Protein AF-A0A146K123-F1 (afdb_monomer_lite)

Sequence (183 aa):
KLNLQTSFYKKYAPNNIVEINFCGLVDLEYASFENYKNLKFFTAMHLEVIKDNCFENCVKLETVITPMATVEDRAFCHCPNIAVVLAQYDGFHGYNVCSCNDCPKCNNTYLKCLKKGQQFATSKQYQQLVDQVQINQHIASQTPIVISLDKKSRKCQRQSLKYSALHYRFNQLVYKINEMRVV

Organism: NCBI:txid1076344

InterPro domains:
  IPR026906 BspA-type LRR region [PF13306] (17-82)
  IPR032675 Leucine-rich repeat domain superfamily [G3DSA:3.80.10.10] (3-97)

Radius of gyration: 28.07 Å; chains: 1; bounding box: 82×30×78 Å

Foldseek 3Di:
DPAPALVVVVPPDLAPEAEEEALDHAEHDELSNAQSCNHAYYADANHAEQDANVHALNQNHAEAHHQNYDYAQRSQQQHQRHQAYRYDDPDYDPPDHDDSCRGCRVVVNVVVNNVRNVVVCPDPVVVVVVVVSVVVVVCVVCVVVVVVVVVVVVVVVVVVVVVVVVVVVVVVVVVVVVVVVVD

Secondary structure (DSSP, 8-state):
-----GGGTTTS-TTS--EEEESS-----TTTTTT-TT--EEEETT--EE-TTTTTT-TT--EEE-TT-EE-TTTTTT-TT--EEE-------TTS----SSSTTTTT-HHHHHHHHHHHHTSHHHHHHHHHHHHHHHHHHHHHHHHHHHHHHHHHHHHHHHHHHHHHHHHHHHHHHHHTT--

Structure (mmCIF, N/CA/C/O backbone):
data_AF-A0A146K123-F1
#
_entry.id   AF-A0A146K123-F1
#
loop_
_atom_site.group_PDB
_atom_site.id
_atom_site.type_symbol
_atom_site.label_atom_id
_atom_site.label_alt_id
_atom_site.label_comp_id
_atom_site.label_asym_id
_atom_site.label_entity_id
_atom_site.label_seq_id
_atom_site.pdbx_PDB_ins_code
_atom_site.Cartn_x
_atom_site.Cartn_y
_atom_site.Cartn_z
_atom_site.occupancy
_atom_site.B_iso_or_equiv
_atom_site.auth_seq_id
_atom_site.auth_comp_id
_atom_site.auth_asym_id
_atom_site.auth_atom_id
_atom_site.pdbx_PDB_model_num
ATOM 1 N N . LYS A 1 1 ? 0.383 10.809 18.123 1.00 30.48 1 LYS A N 1
ATOM 2 C CA . LYS A 1 1 ? 1.051 9.873 17.191 1.00 30.48 1 LYS A CA 1
ATOM 3 C C . LYS A 1 1 ? 0.602 8.464 17.548 1.00 30.48 1 LYS A C 1
ATOM 5 O O . LYS A 1 1 ? 0.979 7.979 18.607 1.00 30.48 1 LYS A O 1
ATOM 10 N N . LEU A 1 2 ? -0.282 7.861 16.752 1.00 28.31 2 LEU A N 1
ATOM 11 C CA . LEU A 1 2 ? -0.620 6.443 16.897 1.00 28.31 2 LEU A CA 1
ATOM 12 C C . LEU A 1 2 ? 0.556 5.647 16.318 1.00 28.31 2 LEU A C 1
ATOM 14 O O . LEU A 1 2 ? 0.556 5.302 15.144 1.00 28.31 2 LEU A O 1
ATOM 18 N N . ASN A 1 3 ? 1.589 5.424 17.135 1.00 32.38 3 ASN A N 1
ATOM 19 C CA . ASN A 1 3 ? 2.646 4.462 16.831 1.00 32.38 3 ASN A CA 1
ATOM 20 C C . ASN A 1 3 ? 2.040 3.064 16.968 1.00 32.38 3 ASN A C 1
ATOM 22 O O . ASN A 1 3 ? 2.140 2.430 18.018 1.00 32.38 3 ASN A O 1
ATOM 26 N N . LEU A 1 4 ? 1.346 2.606 15.928 1.00 44.09 4 LEU A N 1
ATOM 27 C CA . LEU A 1 4 ? 1.016 1.197 15.784 1.00 44.09 4 LEU A CA 1
ATOM 28 C C . LEU A 1 4 ? 2.331 0.479 15.471 1.00 44.09 4 LEU A C 1
ATOM 30 O O . LEU A 1 4 ? 2.721 0.373 14.315 1.00 44.09 4 LEU A O 1
ATOM 34 N N . GLN A 1 5 ? 3.056 0.068 16.513 1.00 48.47 5 GLN A N 1
ATOM 35 C CA . GLN A 1 5 ? 4.264 -0.735 16.352 1.00 48.47 5 GLN A CA 1
ATOM 36 C C . GLN A 1 5 ? 3.894 -2.015 15.599 1.00 48.47 5 GLN A C 1
ATOM 38 O O . GLN A 1 5 ? 2.935 -2.706 15.952 1.00 48.47 5 GLN A O 1
ATOM 43 N N . THR A 1 6 ? 4.648 -2.341 14.555 1.00 49.75 6 THR A N 1
ATOM 44 C CA . THR A 1 6 ? 4.422 -3.525 13.712 1.00 49.75 6 THR A CA 1
ATOM 45 C C . THR A 1 6 ? 4.570 -4.832 14.502 1.00 49.75 6 THR A C 1
ATOM 47 O O . THR A 1 6 ? 4.020 -5.864 14.107 1.00 49.75 6 THR A O 1
ATOM 50 N N . SER A 1 7 ? 5.176 -4.770 15.697 1.00 46.78 7 SER A N 1
ATOM 51 C CA . SER A 1 7 ? 5.175 -5.817 16.728 1.00 46.78 7 SER A CA 1
ATOM 52 C C . SER A 1 7 ? 3.776 -6.341 17.093 1.00 46.78 7 SER A C 1
ATOM 54 O O . SER A 1 7 ? 3.629 -7.529 17.382 1.00 46.78 7 SER A O 1
ATOM 56 N N . PHE A 1 8 ? 2.728 -5.512 17.006 1.00 47.94 8 PHE A N 1
ATOM 57 C CA . PHE A 1 8 ? 1.344 -5.953 17.213 1.00 47.94 8 PHE A CA 1
ATOM 58 C C . PHE A 1 8 ? 0.831 -6.865 16.089 1.00 47.94 8 PHE A C 1
ATOM 60 O O . PHE A 1 8 ? 0.009 -7.745 16.351 1.00 47.94 8 PHE A O 1
ATOM 67 N N . TYR A 1 9 ? 1.315 -6.686 14.855 1.00 52.53 9 TYR A N 1
ATOM 68 C CA . TYR A 1 9 ? 0.832 -7.419 13.681 1.00 52.53 9 TYR A CA 1
ATOM 69 C C . TYR A 1 9 ? 1.559 -8.744 13.451 1.00 52.53 9 TYR A C 1
ATOM 71 O O . TYR A 1 9 ? 0.921 -9.694 13.010 1.00 52.53 9 TYR A O 1
ATOM 79 N N . LYS A 1 10 ? 2.821 -8.877 13.894 1.00 52.69 10 LYS A N 1
ATOM 80 C CA . LYS A 1 10 ? 3.541 -10.171 13.931 1.00 52.69 10 LYS A CA 1
ATOM 81 C C . LYS A 1 10 ? 2.801 -11.270 14.711 1.00 52.69 10 LYS A C 1
ATOM 83 O O . LYS A 1 10 ? 3.058 -12.449 14.489 1.00 52.69 10 LYS A O 1
ATOM 88 N N . LYS A 1 11 ? 1.884 -10.900 15.615 1.00 50.53 11 LYS A N 1
ATOM 89 C CA . LYS A 1 11 ? 1.040 -11.836 16.377 1.00 50.53 11 LYS A CA 1
ATOM 90 C C . LYS A 1 11 ? -0.087 -12.460 15.540 1.00 50.53 11 LYS A C 1
ATOM 92 O O . LYS A 1 11 ? -0.569 -13.536 15.890 1.00 50.53 11 LYS A O 1
ATOM 97 N N . TYR A 1 12 ? -0.532 -11.800 14.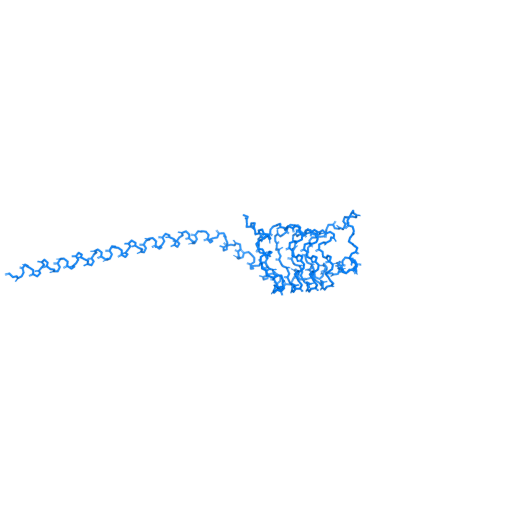472 1.00 55.47 12 TYR A N 1
ATOM 98 C CA . TYR A 1 12 ? -1.600 -12.304 13.611 1.00 55.47 12 TYR A CA 1
ATOM 99 C C . TYR A 1 12 ? -1.000 -13.146 12.486 1.00 55.47 12 TYR A C 1
ATOM 101 O O . TYR A 1 12 ? 0.014 -12.785 11.898 1.00 55.47 12 TYR A O 1
ATOM 109 N N . ALA A 1 13 ? -1.611 -14.300 12.212 1.00 57.69 13 ALA A N 1
ATOM 110 C CA . ALA A 1 13 ? -1.085 -15.256 11.247 1.00 57.69 13 ALA A CA 1
ATOM 111 C C . ALA A 1 13 ? -0.948 -14.604 9.849 1.00 57.69 13 ALA A C 1
ATOM 113 O O . ALA A 1 13 ? -1.970 -14.243 9.253 1.00 57.69 13 ALA A O 1
ATOM 114 N N . PRO A 1 14 ? 0.274 -14.501 9.288 1.00 62.47 14 PRO A N 1
ATOM 115 C CA . PRO A 1 14 ? 0.547 -13.774 8.039 1.00 62.47 14 PRO A CA 1
ATOM 116 C C . PRO 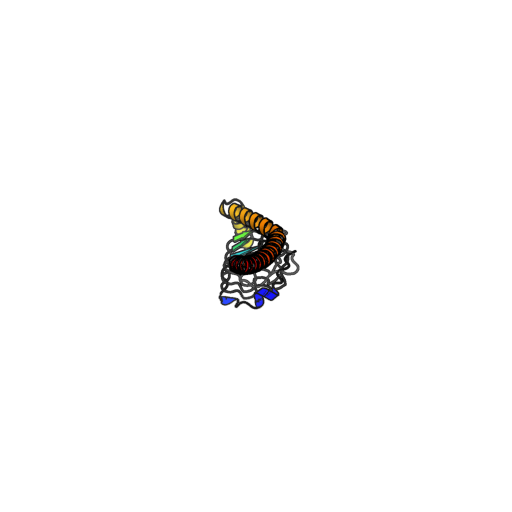A 1 14 ? -0.183 -14.369 6.825 1.00 62.47 14 PRO A C 1
ATOM 118 O O . PRO A 1 14 ? -0.390 -13.708 5.811 1.00 62.47 14 PRO A O 1
ATOM 121 N N . ASN A 1 15 ? -0.629 -15.621 6.942 1.00 67.69 15 ASN A N 1
ATOM 122 C CA . ASN A 1 15 ? -1.275 -16.365 5.871 1.00 67.69 15 ASN A CA 1
ATOM 123 C C . ASN A 1 15 ? -2.775 -16.075 5.713 1.00 67.69 15 ASN A C 1
ATOM 125 O O . ASN A 1 15 ? -3.360 -16.603 4.783 1.00 67.69 15 ASN A O 1
ATOM 129 N N . ASN A 1 16 ? -3.426 -15.269 6.555 1.00 75.94 16 ASN A N 1
ATOM 130 C CA . ASN A 1 16 ? -4.863 -14.975 6.382 1.00 75.94 16 ASN A CA 1
ATOM 131 C C . ASN A 1 16 ? -5.148 -13.523 5.985 1.00 75.94 16 ASN A C 1
ATOM 133 O O . ASN A 1 16 ? -6.291 -13.174 5.702 1.00 75.94 16 ASN A O 1
ATOM 137 N N . ILE A 1 17 ? -4.124 -12.673 5.968 1.00 77.00 17 ILE A N 1
ATOM 138 C CA . ILE A 1 17 ? -4.290 -11.241 5.739 1.00 77.00 17 ILE A CA 1
ATOM 139 C C . ILE A 1 17 ? -4.182 -10.961 4.241 1.00 77.00 17 ILE A C 1
ATOM 141 O O . ILE A 1 17 ? -3.160 -11.257 3.630 1.00 77.00 17 ILE A O 1
ATOM 145 N N . VAL A 1 18 ? -5.248 -10.401 3.663 1.00 83.88 18 VAL A N 1
ATOM 146 C CA . VAL A 1 18 ? -5.338 -10.063 2.230 1.00 83.88 18 VAL A CA 1
ATOM 147 C C . VAL A 1 18 ? -5.155 -8.569 1.979 1.00 83.88 18 VAL A C 1
ATOM 149 O O . VAL A 1 18 ? -4.588 -8.172 0.964 1.00 83.88 18 VAL A O 1
ATOM 152 N N . GLU A 1 19 ? -5.599 -7.733 2.908 1.00 80.31 19 GLU A N 1
ATOM 153 C CA . GLU A 1 19 ? -5.556 -6.282 2.783 1.00 80.31 19 GLU A CA 1
ATOM 154 C C . GLU A 1 19 ? -5.144 -5.654 4.110 1.00 80.31 19 GLU A C 1
ATOM 156 O O . GLU A 1 19 ? -5.578 -6.084 5.182 1.00 80.31 19 GLU A O 1
ATOM 161 N N . ILE A 1 20 ? -4.293 -4.635 4.023 1.00 81.12 20 ILE A N 1
ATOM 162 C CA . ILE A 1 20 ? -3.836 -3.834 5.152 1.00 81.12 20 ILE A CA 1
ATOM 163 C C . ILE A 1 20 ? -4.037 -2.359 4.809 1.00 81.12 20 ILE A C 1
ATOM 165 O O . ILE A 1 20 ? -3.536 -1.874 3.795 1.00 81.12 20 ILE A O 1
ATOM 169 N N . ASN A 1 21 ? -4.736 -1.638 5.686 1.00 78.00 21 ASN A N 1
ATOM 170 C CA . ASN A 1 21 ? -4.985 -0.206 5.554 1.00 78.00 21 ASN A CA 1
ATOM 171 C C . ASN A 1 21 ? -4.612 0.525 6.850 1.00 78.00 21 ASN A C 1
ATOM 173 O O . ASN A 1 21 ? -5.207 0.299 7.906 1.00 78.00 21 ASN A O 1
ATOM 177 N N . PHE A 1 22 ? -3.642 1.431 6.750 1.00 79.19 22 PHE A N 1
ATOM 178 C CA . PHE A 1 22 ? -3.195 2.294 7.829 1.00 79.19 22 PHE A CA 1
ATOM 179 C C . PHE A 1 22 ? -3.477 3.771 7.532 1.00 79.19 22 PHE A C 1
ATOM 181 O O . PHE A 1 22 ? -2.831 4.409 6.704 1.00 79.19 22 PHE A O 1
ATOM 188 N N . CYS A 1 23 ? -4.391 4.363 8.300 1.00 68.81 23 CYS A N 1
ATOM 189 C CA . CYS A 1 23 ? -4.760 5.778 8.165 1.00 68.81 23 CYS A CA 1
ATOM 190 C C . CYS A 1 23 ? -3.841 6.757 8.929 1.00 68.81 23 CYS A C 1
ATOM 192 O O . CYS A 1 23 ? -4.011 7.968 8.818 1.00 68.81 23 CYS A O 1
ATOM 194 N N . GLY A 1 24 ? -2.901 6.268 9.743 1.00 72.25 24 GLY A N 1
ATOM 195 C CA . GLY A 1 24 ? -2.057 7.123 10.596 1.00 72.25 24 GLY A CA 1
ATOM 196 C C . GLY A 1 24 ? -0.687 6.543 10.937 1.00 72.25 24 GLY A C 1
ATOM 197 O O . GLY A 1 24 ? -0.047 7.010 11.876 1.00 72.25 24 GLY A O 1
ATOM 198 N N . LEU A 1 25 ? -0.267 5.507 10.211 1.00 79.44 25 LEU A N 1
ATOM 199 C CA . LEU A 1 25 ? 1.061 4.926 10.350 1.00 79.44 25 LEU A CA 1
ATOM 200 C C . LEU A 1 25 ? 2.079 5.840 9.663 1.00 79.44 25 LEU A C 1
ATOM 202 O O . LEU A 1 25 ? 1.877 6.201 8.507 1.00 79.44 25 LEU A O 1
ATOM 206 N N . VAL A 1 26 ? 3.137 6.198 10.390 1.00 82.31 26 VAL A N 1
ATOM 207 C CA . VAL A 1 26 ? 4.179 7.132 9.926 1.00 82.31 26 VAL A CA 1
ATOM 208 C C . VAL A 1 26 ? 5.489 6.413 9.617 1.00 82.31 26 VAL A C 1
ATOM 210 O O . VAL A 1 26 ? 6.170 6.770 8.663 1.00 82.31 26 VAL A O 1
ATOM 213 N N . ASP A 1 27 ? 5.815 5.371 10.382 1.00 79.44 27 ASP A N 1
ATOM 214 C CA . ASP A 1 27 ? 7.058 4.612 10.241 1.00 79.44 27 ASP A CA 1
ATOM 215 C C . ASP A 1 27 ? 6.773 3.105 10.255 1.00 79.44 27 ASP A C 1
ATOM 217 O O . ASP A 1 27 ? 5.845 2.642 10.926 1.00 79.44 27 ASP A O 1
ATOM 221 N N . LEU A 1 28 ? 7.586 2.349 9.517 1.00 80.19 28 LEU A N 1
ATOM 222 C CA . LEU A 1 28 ? 7.598 0.890 9.489 1.00 80.19 28 LEU A CA 1
ATOM 223 C C . LEU A 1 28 ? 8.938 0.370 9.994 1.00 80.19 28 LEU A C 1
ATOM 225 O O . LEU A 1 28 ? 9.993 0.918 9.692 1.00 80.19 28 LEU A O 1
ATOM 229 N N . GLU A 1 29 ? 8.922 -0.728 10.739 1.00 78.50 29 GLU A N 1
ATOM 230 C CA . GLU A 1 29 ? 10.155 -1.420 11.115 1.00 78.50 29 GLU A CA 1
ATOM 231 C C . GLU A 1 29 ? 10.700 -2.230 9.923 1.00 78.50 29 GLU A C 1
ATOM 233 O O . GLU A 1 29 ? 9.960 -2.598 8.999 1.00 78.50 29 GLU A O 1
ATOM 238 N N . TYR A 1 30 ? 11.997 -2.533 9.949 1.00 78.75 30 TYR A N 1
ATOM 239 C CA . TYR A 1 30 ? 12.630 -3.427 8.977 1.00 78.75 30 TYR A CA 1
ATOM 240 C C . TYR A 1 30 ? 11.892 -4.777 8.915 1.00 78.75 30 TYR A C 1
ATOM 242 O O . TYR A 1 30 ? 11.541 -5.335 9.959 1.00 78.75 30 TYR A O 1
ATOM 250 N N . ALA A 1 31 ? 11.647 -5.288 7.702 1.00 81.75 31 ALA A N 1
ATOM 251 C CA . ALA A 1 31 ? 10.966 -6.571 7.471 1.00 81.75 31 ALA A CA 1
ATOM 252 C C . ALA A 1 31 ? 9.594 -6.728 8.178 1.00 81.75 31 ALA A C 1
ATOM 254 O O . ALA A 1 31 ? 9.222 -7.810 8.633 1.00 81.75 31 ALA A O 1
ATOM 255 N N . SER A 1 32 ? 8.822 -5.641 8.307 1.00 79.69 32 SER A N 1
ATOM 256 C CA . SER A 1 32 ? 7.556 -5.649 9.065 1.00 79.69 32 SER A CA 1
ATOM 257 C C . SER A 1 32 ? 6.482 -6.606 8.529 1.00 79.69 32 SER A C 1
ATOM 259 O O . SER A 1 32 ? 5.740 -7.174 9.332 1.00 79.69 32 SER A O 1
ATOM 261 N N . PHE A 1 33 ? 6.396 -6.800 7.209 1.00 84.50 33 PHE A N 1
ATOM 262 C CA . PHE A 1 33 ? 5.408 -7.663 6.544 1.00 84.50 33 PHE A CA 1
ATOM 263 C C . PHE A 1 33 ? 6.058 -8.780 5.723 1.00 84.50 33 PHE A C 1
ATOM 265 O O . PHE A 1 33 ? 5.461 -9.296 4.780 1.00 84.50 33 PHE A O 1
ATOM 272 N N . GLU A 1 34 ? 7.271 -9.185 6.090 1.00 86.81 34 GLU A N 1
ATOM 273 C CA . GLU A 1 34 ? 7.957 -10.296 5.439 1.00 86.81 34 GLU A CA 1
ATOM 274 C C . GLU A 1 34 ? 7.095 -11.575 5.475 1.00 86.81 34 GLU A C 1
ATOM 276 O O . GLU A 1 34 ? 6.515 -11.926 6.506 1.00 86.81 34 GLU A O 1
ATOM 281 N N . ASN A 1 35 ? 7.018 -12.295 4.352 1.00 88.31 35 ASN A N 1
ATOM 282 C CA . ASN A 1 35 ? 6.275 -13.552 4.189 1.00 88.31 35 ASN A CA 1
ATOM 283 C C . ASN A 1 35 ? 4.743 -13.459 4.336 1.00 88.31 35 ASN A C 1
ATOM 285 O O . ASN A 1 35 ? 4.080 -14.484 4.537 1.00 88.31 35 ASN A O 1
ATOM 289 N N . TYR A 1 36 ? 4.135 -12.282 4.175 1.00 87.94 36 TYR A N 1
ATOM 290 C CA . TYR A 1 36 ? 2.675 -12.150 4.106 1.00 87.94 36 TYR A CA 1
ATOM 291 C C . TYR A 1 36 ? 2.165 -12.608 2.728 1.00 87.94 36 TYR A C 1
ATOM 293 O O . TYR A 1 36 ? 1.739 -11.827 1.882 1.00 87.94 36 TYR A O 1
ATOM 301 N N . LYS A 1 37 ? 2.210 -13.922 2.479 1.00 89.81 37 LYS A N 1
ATOM 302 C CA . LYS A 1 37 ? 1.990 -14.535 1.154 1.00 89.81 37 LYS A CA 1
ATOM 303 C C . LYS A 1 37 ? 0.587 -14.338 0.580 1.00 89.81 37 LYS A C 1
ATOM 305 O O . LYS A 1 37 ? 0.395 -14.549 -0.615 1.00 89.81 37 LYS A O 1
ATOM 310 N N . ASN A 1 38 ? -0.389 -13.981 1.414 1.00 89.50 38 ASN A N 1
ATOM 311 C CA . ASN A 1 38 ? -1.759 -13.704 0.985 1.00 89.50 38 ASN A CA 1
ATOM 312 C C . ASN A 1 38 ? -2.094 -12.216 0.881 1.00 89.50 38 ASN A C 1
ATOM 314 O O . ASN A 1 38 ? -3.156 -11.899 0.346 1.00 89.50 38 ASN A O 1
ATOM 318 N N . LEU A 1 39 ? -1.184 -11.330 1.298 1.00 87.75 39 LEU A N 1
ATOM 319 C CA . LEU A 1 39 ? -1.364 -9.891 1.189 1.00 87.75 39 LEU A CA 1
ATOM 320 C C . LEU A 1 39 ? -1.384 -9.490 -0.284 1.00 87.75 39 LEU A C 1
ATOM 322 O O . LEU A 1 39 ? -0.469 -9.818 -1.031 1.00 87.75 39 LEU A O 1
ATOM 326 N N . LYS A 1 40 ? -2.435 -8.775 -0.677 1.00 91.88 40 LYS A N 1
ATOM 327 C CA . LYS A 1 40 ? -2.661 -8.252 -2.026 1.00 91.88 40 LYS A CA 1
ATOM 328 C C . LYS A 1 40 ? -2.629 -6.735 -2.081 1.00 91.88 40 LYS A C 1
ATOM 330 O O . LYS A 1 40 ? -2.124 -6.171 -3.051 1.00 91.88 40 LYS A O 1
ATOM 335 N N . PHE A 1 41 ? -3.161 -6.093 -1.045 1.00 86.50 41 PHE A N 1
ATOM 336 C CA . PHE A 1 41 ? -3.365 -4.651 -1.004 1.00 86.50 41 PHE A CA 1
ATOM 337 C C . PHE A 1 41 ? -2.746 -4.073 0.262 1.00 86.50 41 PHE A C 1
ATOM 339 O O . PHE A 1 41 ? -3.086 -4.485 1.372 1.00 86.50 41 PHE A O 1
ATOM 346 N N . PHE A 1 42 ? -1.857 -3.102 0.094 1.00 89.19 42 PHE A N 1
ATOM 347 C CA . PHE A 1 42 ? -1.296 -2.335 1.197 1.00 89.19 42 PHE A CA 1
ATOM 348 C C . PHE A 1 42 ? -1.544 -0.846 0.979 1.00 89.19 42 PHE A C 1
ATOM 350 O O . PHE A 1 42 ? -1.187 -0.305 -0.066 1.00 89.19 42 PHE A O 1
ATOM 357 N N . THR A 1 43 ? -2.118 -0.178 1.977 1.00 86.88 43 THR A N 1
ATOM 358 C CA . THR A 1 43 ? -2.321 1.274 1.968 1.00 86.88 43 THR A CA 1
ATOM 359 C C . THR A 1 43 ? -1.808 1.896 3.260 1.00 86.88 43 THR A C 1
ATOM 361 O O . THR A 1 43 ? -2.207 1.478 4.346 1.00 86.88 43 THR A O 1
ATOM 364 N N . ALA A 1 44 ? -0.965 2.925 3.154 1.00 87.56 44 ALA A N 1
ATOM 365 C CA . ALA A 1 44 ? -0.540 3.747 4.283 1.00 87.56 44 ALA A CA 1
ATOM 366 C C . ALA A 1 44 ? -0.297 5.200 3.843 1.00 87.56 44 ALA A C 1
ATOM 368 O O . ALA A 1 44 ? 0.749 5.541 3.296 1.00 87.56 44 ALA A O 1
ATOM 369 N N . MET A 1 45 ? -1.280 6.071 4.084 1.00 87.06 45 MET A N 1
ATOM 370 C CA . MET A 1 45 ? -1.321 7.415 3.481 1.00 87.06 45 MET A CA 1
ATOM 371 C C . MET A 1 45 ? -0.296 8.404 4.040 1.00 87.06 45 MET A C 1
ATOM 373 O O . MET A 1 45 ? 0.054 9.362 3.359 1.00 87.06 45 MET A O 1
ATOM 377 N N . HIS A 1 46 ? 0.178 8.163 5.262 1.00 88.06 46 HIS A N 1
ATOM 378 C CA . HIS A 1 46 ? 1.107 9.037 5.986 1.00 88.06 46 HIS A CA 1
ATOM 379 C C . HIS A 1 46 ? 2.467 8.387 6.238 1.00 88.06 46 HIS A C 1
ATOM 381 O O . HIS A 1 46 ? 3.256 8.915 7.017 1.00 88.06 46 HIS A O 1
ATOM 387 N N . LEU A 1 47 ? 2.719 7.234 5.619 1.00 89.06 47 LEU A N 1
ATOM 388 C CA . LEU A 1 47 ? 3.987 6.540 5.760 1.00 89.06 47 LEU A CA 1
ATOM 389 C C . LEU A 1 47 ? 5.092 7.354 5.082 1.00 89.06 47 LEU A C 1
ATOM 391 O O . LEU A 1 47 ? 4.907 7.803 3.953 1.00 89.06 47 LEU A O 1
ATOM 395 N N . GLU A 1 48 ? 6.223 7.520 5.763 1.00 91.44 48 GLU A N 1
ATOM 396 C CA . GLU A 1 48 ? 7.355 8.311 5.264 1.00 91.44 48 GLU A CA 1
ATOM 397 C C . GLU A 1 48 ? 8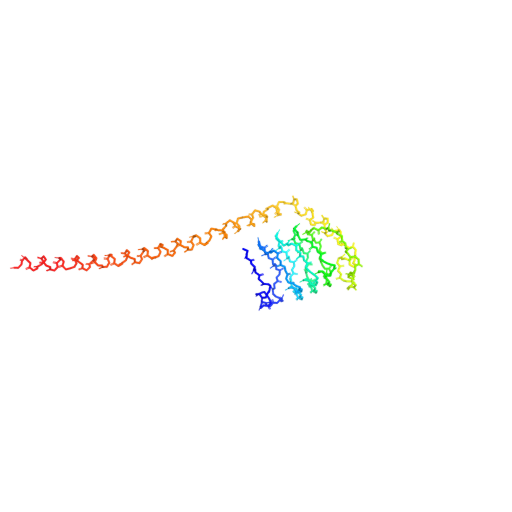.382 7.462 4.507 1.00 91.44 48 GLU A C 1
ATOM 399 O O . GLU A 1 48 ? 8.953 7.926 3.524 1.00 91.44 48 GLU A O 1
ATOM 404 N N . VAL A 1 49 ? 8.607 6.214 4.931 1.00 89.69 49 VAL A N 1
ATOM 405 C CA . VAL A 1 49 ? 9.611 5.328 4.324 1.00 89.69 49 VAL A CA 1
ATOM 406 C C . VAL A 1 49 ? 9.119 3.883 4.323 1.00 89.69 49 VAL A C 1
ATOM 408 O O . VAL A 1 49 ? 8.667 3.363 5.347 1.00 89.69 49 VAL A O 1
ATOM 411 N N . ILE A 1 50 ? 9.249 3.206 3.183 1.00 90.81 50 ILE A N 1
ATOM 412 C CA . ILE A 1 50 ? 9.200 1.745 3.096 1.00 90.81 50 ILE A CA 1
ATOM 413 C C . ILE A 1 50 ? 10.637 1.232 3.155 1.00 90.81 50 ILE A C 1
ATOM 415 O O . ILE A 1 50 ? 11.379 1.332 2.178 1.00 90.81 50 ILE A O 1
ATOM 419 N N . LYS A 1 51 ? 11.008 0.678 4.312 1.00 89.06 51 LYS A N 1
ATOM 420 C CA . LYS A 1 51 ? 12.352 0.149 4.564 1.00 89.06 51 LYS A CA 1
ATOM 421 C C . LYS A 1 51 ? 12.634 -1.132 3.776 1.00 89.06 51 LYS A C 1
ATOM 423 O O . LYS A 1 51 ? 11.721 -1.818 3.306 1.00 89.06 51 LYS A O 1
ATOM 428 N N . ASP A 1 52 ? 13.907 -1.484 3.688 1.00 88.50 52 ASP A N 1
ATOM 429 C CA . ASP A 1 52 ? 14.392 -2.709 3.075 1.00 88.50 52 ASP A CA 1
ATOM 430 C C . ASP A 1 52 ? 13.666 -3.941 3.631 1.00 88.50 52 ASP A C 1
ATOM 432 O O . ASP A 1 52 ? 13.347 -4.039 4.823 1.00 88.50 52 ASP A O 1
ATOM 436 N N . ASN A 1 53 ? 13.388 -4.885 2.727 1.00 89.50 53 ASN A N 1
ATOM 437 C CA . ASN A 1 53 ? 12.723 -6.160 2.988 1.00 89.50 53 ASN A CA 1
ATOM 438 C C . ASN A 1 53 ? 11.340 -6.059 3.651 1.00 89.50 53 ASN A C 1
ATOM 440 O O . ASN A 1 53 ? 10.778 -7.074 4.057 1.00 89.50 53 ASN A O 1
ATOM 444 N N . CYS A 1 54 ? 10.744 -4.863 3.745 1.00 88.88 54 CYS A N 1
ATOM 445 C CA . CYS A 1 54 ? 9.469 -4.666 4.433 1.00 88.88 54 CYS A CA 1
ATOM 446 C C . CYS A 1 54 ? 8.355 -5.579 3.898 1.00 88.88 54 CYS A C 1
ATOM 448 O O . CYS A 1 54 ? 7.567 -6.086 4.693 1.00 88.88 54 CYS A O 1
ATOM 450 N N . PHE A 1 55 ? 8.337 -5.837 2.587 1.00 92.38 55 PHE A N 1
ATOM 451 C CA . PHE A 1 55 ? 7.396 -6.740 1.926 1.00 92.38 55 PHE A CA 1
ATOM 452 C C . PHE A 1 55 ? 8.077 -7.961 1.308 1.00 92.38 55 PHE A C 1
ATOM 454 O O . PHE A 1 55 ? 7.516 -8.577 0.406 1.00 92.38 55 PHE A O 1
ATOM 461 N N . GLU A 1 56 ? 9.274 -8.337 1.756 1.00 92.44 56 GLU A N 1
ATOM 462 C CA . GLU A 1 56 ? 9.979 -9.473 1.167 1.00 92.44 56 GLU A CA 1
ATOM 463 C C . GLU A 1 56 ? 9.117 -10.755 1.191 1.00 92.44 56 GLU A C 1
ATOM 465 O O . GLU A 1 56 ? 8.426 -11.055 2.169 1.00 92.44 56 GLU A O 1
ATOM 470 N N . ASN A 1 57 ? 9.113 -11.497 0.077 1.00 93.06 57 ASN A N 1
ATOM 471 C CA . ASN A 1 57 ? 8.307 -12.709 -0.124 1.00 93.06 57 ASN A CA 1
ATOM 472 C C . ASN A 1 57 ? 6.774 -12.508 -0.024 1.00 93.06 57 ASN A C 1
ATOM 474 O O . ASN A 1 57 ? 6.025 -13.475 0.174 1.00 93.06 57 ASN A O 1
ATOM 478 N N . CYS A 1 58 ? 6.260 -11.285 -0.208 1.00 92.38 58 CYS A N 1
ATOM 479 C CA . CYS A 1 58 ? 4.825 -11.031 -0.386 1.00 92.38 58 CYS A CA 1
ATOM 480 C C . CYS A 1 58 ? 4.369 -11.390 -1.808 1.00 92.38 58 CYS A C 1
ATOM 482 O O . CYS A 1 58 ? 4.020 -10.537 -2.623 1.00 92.38 58 CYS A O 1
ATOM 484 N N . VAL A 1 59 ? 4.347 -12.687 -2.116 1.00 94.88 59 VAL A N 1
ATOM 485 C CA . VAL A 1 59 ? 4.159 -13.186 -3.489 1.00 94.88 59 VAL A CA 1
ATOM 486 C C . VAL A 1 59 ? 2.826 -12.808 -4.140 1.00 94.88 59 VAL A C 1
ATOM 488 O O . VAL A 1 59 ? 2.741 -12.822 -5.362 1.00 94.88 59 VAL A O 1
ATOM 491 N N . LYS A 1 60 ? 1.781 -12.470 -3.375 1.00 95.38 60 LYS A N 1
ATOM 492 C CA . LYS A 1 60 ? 0.480 -12.026 -3.912 1.00 95.38 60 LYS A CA 1
ATOM 493 C C . LYS A 1 60 ? 0.280 -10.512 -3.873 1.00 95.38 60 LYS A C 1
ATOM 495 O O . LYS A 1 60 ? -0.807 -10.067 -4.224 1.00 95.38 60 LYS A O 1
ATOM 500 N N . LEU A 1 61 ? 1.283 -9.731 -3.468 1.00 96.06 61 LEU A N 1
ATOM 501 C CA . LEU A 1 61 ? 1.146 -8.283 -3.353 1.00 96.06 61 LEU A CA 1
ATOM 502 C C . LEU A 1 61 ? 0.974 -7.674 -4.744 1.00 96.06 61 LEU A C 1
ATOM 504 O O . LEU A 1 61 ? 1.870 -7.755 -5.577 1.00 96.06 61 LEU A O 1
ATOM 508 N N . GLU A 1 62 ? -0.191 -7.083 -4.991 1.00 96.56 62 GLU A N 1
ATOM 509 C CA . GLU A 1 62 ? -0.578 -6.525 -6.290 1.00 96.56 62 GLU A CA 1
ATOM 510 C C . GLU A 1 62 ? -0.499 -4.992 -6.280 1.00 96.56 62 GLU A C 1
ATOM 512 O O . GLU A 1 62 ? -0.126 -4.377 -7.283 1.00 96.56 62 GLU A O 1
ATOM 517 N N . THR A 1 63 ? -0.854 -4.367 -5.153 1.00 93.69 63 THR A N 1
ATOM 518 C CA . THR A 1 63 ? -1.031 -2.912 -5.053 1.00 93.69 63 THR A CA 1
ATOM 519 C C . THR A 1 63 ? -0.476 -2.353 -3.743 1.00 93.69 63 THR A C 1
ATOM 521 O O . THR A 1 63 ? -0.821 -2.829 -2.660 1.00 93.69 63 THR A O 1
ATOM 524 N N . VAL A 1 64 ? 0.332 -1.295 -3.853 1.00 95.56 64 VAL A N 1
ATOM 525 C CA . VAL A 1 64 ? 0.923 -0.555 -2.726 1.00 95.56 64 VAL A CA 1
ATOM 526 C C . VAL A 1 64 ? 0.624 0.937 -2.879 1.00 95.56 64 VAL A C 1
ATOM 528 O O . VAL A 1 64 ? 1.063 1.558 -3.845 1.00 95.56 64 VAL A O 1
ATOM 531 N N . ILE A 1 65 ? -0.122 1.518 -1.937 1.00 94.06 65 ILE A N 1
ATOM 532 C CA . ILE A 1 65 ? -0.550 2.924 -1.946 1.00 94.06 65 ILE A CA 1
ATOM 533 C C . ILE A 1 65 ? 0.029 3.650 -0.728 1.00 94.06 65 ILE A C 1
ATOM 535 O O . ILE A 1 65 ? -0.508 3.589 0.378 1.00 94.06 65 ILE A O 1
ATOM 539 N N . THR A 1 66 ? 1.140 4.346 -0.936 1.00 93.44 66 THR A N 1
ATOM 540 C CA . THR A 1 66 ? 1.908 5.063 0.090 1.00 93.44 66 THR A CA 1
ATOM 541 C C . THR A 1 66 ? 2.427 6.389 -0.478 1.00 93.44 66 THR A C 1
ATOM 543 O O . THR A 1 66 ? 3.628 6.546 -0.687 1.00 93.44 66 THR A O 1
ATOM 546 N N . PRO A 1 67 ? 1.540 7.354 -0.780 1.00 93.06 67 PRO A N 1
ATOM 547 C CA . PRO A 1 67 ? 1.858 8.530 -1.600 1.00 93.06 67 PRO A CA 1
ATOM 548 C C . PRO A 1 67 ? 2.984 9.415 -1.053 1.00 93.06 67 PRO A C 1
ATOM 550 O O . PRO A 1 67 ? 3.609 10.142 -1.822 1.00 93.06 67 PRO A O 1
ATOM 553 N N . MET A 1 68 ? 3.236 9.371 0.256 1.00 91.94 68 MET A N 1
ATOM 554 C CA . MET A 1 68 ? 4.291 10.143 0.917 1.00 91.94 68 MET A CA 1
ATOM 555 C C . MET A 1 68 ? 5.592 9.360 1.114 1.00 91.94 68 MET A C 1
ATOM 557 O O . MET A 1 68 ? 6.600 9.977 1.439 1.00 91.94 68 MET A O 1
ATOM 561 N N . ALA A 1 69 ? 5.583 8.040 0.915 1.00 93.12 69 ALA A N 1
ATOM 562 C CA . ALA A 1 69 ? 6.706 7.201 1.298 1.00 93.12 69 ALA A CA 1
ATOM 563 C C . ALA A 1 69 ? 7.789 7.173 0.220 1.00 93.12 69 ALA A C 1
ATOM 565 O O . ALA A 1 69 ? 7.470 6.946 -0.949 1.00 93.12 69 ALA A O 1
ATOM 566 N N . THR A 1 70 ? 9.053 7.313 0.611 1.00 92.38 70 THR A N 1
ATOM 567 C CA . THR A 1 70 ? 10.179 6.844 -0.209 1.00 92.38 70 THR A CA 1
ATOM 568 C C . THR A 1 70 ? 10.316 5.327 -0.077 1.00 92.38 70 THR A C 1
ATOM 570 O O . THR A 1 70 ? 9.803 4.718 0.867 1.00 92.38 70 THR A O 1
ATOM 573 N N . VAL A 1 71 ? 10.952 4.683 -1.056 1.00 91.38 71 VAL A N 1
ATOM 574 C CA . VAL A 1 71 ? 11.037 3.218 -1.126 1.00 91.38 71 VAL A CA 1
ATOM 575 C C . VAL A 1 71 ? 12.490 2.791 -1.207 1.00 91.38 71 VAL A C 1
ATOM 577 O O . VAL A 1 71 ? 13.168 3.096 -2.186 1.00 91.38 71 VAL A O 1
ATOM 580 N N . GLU A 1 72 ? 12.944 2.035 -0.210 1.00 90.31 72 GLU A N 1
ATOM 581 C CA . GLU A 1 72 ? 14.291 1.476 -0.208 1.00 90.31 72 GLU A CA 1
ATOM 582 C C . GLU A 1 72 ? 14.448 0.327 -1.218 1.00 90.31 72 GLU A C 1
ATOM 584 O O . GLU A 1 72 ? 13.496 -0.336 -1.648 1.00 90.31 72 GLU A O 1
ATOM 589 N N . ASP A 1 73 ? 15.695 0.090 -1.615 1.00 87.62 73 ASP A N 1
ATOM 590 C CA . ASP A 1 73 ? 16.059 -0.709 -2.779 1.00 87.62 73 ASP A CA 1
ATOM 591 C C . ASP A 1 73 ? 15.555 -2.159 -2.747 1.00 87.62 73 ASP A C 1
ATOM 593 O O . ASP A 1 73 ? 15.284 -2.725 -3.813 1.00 87.62 73 ASP A O 1
ATOM 597 N N . ARG A 1 74 ? 15.438 -2.757 -1.556 1.00 90.25 74 ARG A N 1
ATOM 598 C CA . ARG A 1 74 ? 15.019 -4.151 -1.342 1.00 90.25 74 ARG A CA 1
ATOM 599 C C . ARG A 1 74 ? 13.627 -4.272 -0.725 1.00 90.25 74 ARG A C 1
ATOM 601 O O . ARG A 1 74 ? 13.222 -5.364 -0.339 1.00 90.25 74 ARG A O 1
ATOM 608 N N . ALA A 1 75 ? 12.862 -3.183 -0.652 1.00 91.31 75 ALA A N 1
ATOM 609 C CA . ALA A 1 75 ? 11.522 -3.171 -0.061 1.00 91.31 75 ALA A CA 1
ATOM 610 C C . ALA A 1 75 ? 10.579 -4.258 -0.619 1.00 91.31 75 ALA A C 1
ATOM 612 O O . ALA A 1 75 ? 9.749 -4.789 0.118 1.00 91.31 75 ALA A O 1
ATOM 613 N N . PHE A 1 76 ? 10.728 -4.599 -1.906 1.00 94.44 76 PHE A N 1
ATOM 614 C CA . PHE A 1 76 ? 9.860 -5.519 -2.650 1.00 94.44 76 PHE A CA 1
ATOM 615 C C . PHE A 1 76 ? 10.578 -6.784 -3.154 1.00 94.44 76 PHE A C 1
ATOM 617 O O . PHE A 1 76 ? 10.212 -7.314 -4.204 1.00 94.44 76 PHE A O 1
ATOM 624 N N . CYS A 1 77 ? 11.623 -7.261 -2.470 1.00 94.00 77 CYS A N 1
ATOM 625 C CA . CYS A 1 77 ? 12.284 -8.522 -2.837 1.00 94.00 77 CYS A CA 1
ATOM 626 C C . CYS A 1 77 ? 11.273 -9.681 -2.948 1.00 94.00 77 CYS A C 1
ATOM 628 O O . CYS A 1 77 ? 10.391 -9.823 -2.101 1.00 94.00 77 CYS A O 1
ATOM 630 N N . HIS A 1 78 ? 11.393 -10.514 -3.988 1.00 95.50 78 HIS A N 1
ATOM 631 C CA . HIS A 1 78 ? 10.512 -11.675 -4.207 1.00 95.50 78 HIS A CA 1
ATOM 632 C C . HIS A 1 78 ? 9.003 -11.332 -4.220 1.00 95.50 78 HIS A C 1
ATOM 634 O O . HIS A 1 78 ? 8.171 -12.041 -3.649 1.00 95.50 78 HIS A O 1
ATOM 640 N N . CYS A 1 79 ? 8.649 -10.217 -4.868 1.00 96.00 79 CYS A N 1
ATOM 641 C CA . CYS A 1 79 ? 7.273 -9.745 -5.059 1.00 96.00 79 CYS A CA 1
ATOM 642 C C . CYS A 1 79 ? 6.917 -9.640 -6.557 1.00 96.00 79 CYS A C 1
ATOM 644 O O . CYS A 1 79 ? 6.780 -8.529 -7.081 1.00 96.00 79 CYS A O 1
ATOM 646 N N . PRO A 1 80 ? 6.746 -10.765 -7.273 1.00 95.75 80 PRO A N 1
ATOM 647 C CA . PRO A 1 80 ? 6.545 -10.771 -8.727 1.00 95.75 80 PRO A CA 1
ATOM 648 C C . PRO A 1 80 ? 5.282 -10.050 -9.210 1.00 95.75 80 PRO A C 1
ATOM 650 O O . PRO A 1 80 ? 5.242 -9.556 -10.335 1.00 95.75 80 PRO A O 1
ATOM 653 N N . ASN A 1 81 ? 4.236 -10.011 -8.382 1.00 96.56 81 ASN A N 1
ATOM 654 C CA . ASN A 1 81 ? 2.881 -9.662 -8.815 1.00 96.56 81 ASN A CA 1
ATOM 655 C C . ASN A 1 81 ? 2.510 -8.182 -8.642 1.00 96.56 81 ASN A C 1
ATOM 657 O O . ASN A 1 81 ? 1.385 -7.795 -8.964 1.00 96.56 81 ASN A O 1
ATOM 661 N N . ILE A 1 82 ? 3.440 -7.337 -8.184 1.00 96.88 82 ILE A N 1
ATOM 662 C CA . ILE A 1 82 ? 3.158 -5.915 -7.972 1.00 96.88 82 ILE A CA 1
ATOM 663 C C . ILE A 1 82 ? 2.878 -5.242 -9.316 1.00 96.88 82 ILE A C 1
ATOM 665 O O . ILE A 1 82 ? 3.743 -5.139 -10.189 1.00 96.88 82 ILE A O 1
ATOM 669 N N . ALA A 1 83 ? 1.665 -4.718 -9.454 1.00 96.00 83 ALA A N 1
ATOM 670 C CA . ALA A 1 83 ? 1.182 -4.063 -10.659 1.00 96.00 83 ALA A CA 1
ATOM 671 C C . ALA A 1 83 ? 1.011 -2.550 -10.485 1.00 96.00 83 ALA A C 1
ATOM 673 O O . ALA A 1 83 ? 1.077 -1.821 -11.479 1.00 96.00 83 ALA A O 1
ATOM 674 N N . VAL A 1 84 ? 0.767 -2.083 -9.259 1.00 96.12 84 VAL A N 1
ATOM 675 C CA . VAL A 1 84 ? 0.475 -0.680 -8.946 1.00 96.12 84 VAL A CA 1
ATOM 676 C C . VAL A 1 84 ? 1.263 -0.263 -7.710 1.00 96.12 84 VAL A C 1
ATOM 678 O O . VAL A 1 84 ? 1.136 -0.875 -6.653 1.00 96.12 84 VAL A O 1
ATOM 681 N N . VAL A 1 85 ? 2.058 0.798 -7.841 1.00 96.81 85 VAL A N 1
ATOM 682 C CA . VAL A 1 85 ? 2.762 1.425 -6.715 1.00 96.81 85 VAL A CA 1
ATOM 683 C C . VAL A 1 85 ? 2.505 2.920 -6.776 1.00 96.81 85 VAL A C 1
ATOM 685 O O . VAL A 1 85 ? 2.792 3.544 -7.791 1.00 96.81 85 VAL A O 1
ATOM 688 N N . LEU A 1 86 ? 1.970 3.505 -5.711 1.00 96.06 86 LEU A N 1
ATOM 689 C CA . LEU A 1 86 ? 1.931 4.951 -5.524 1.00 96.06 86 LEU A CA 1
ATOM 690 C C . LEU A 1 86 ? 2.876 5.297 -4.376 1.00 96.06 86 LEU A C 1
ATOM 692 O O . LEU A 1 86 ? 2.543 5.045 -3.225 1.00 96.06 86 LEU A O 1
ATOM 696 N N . ALA A 1 87 ? 4.041 5.849 -4.697 1.00 94.75 87 ALA A N 1
ATOM 697 C CA . ALA A 1 87 ? 5.069 6.231 -3.737 1.00 94.75 87 ALA A CA 1
ATOM 698 C C . ALA A 1 87 ? 5.880 7.420 -4.268 1.00 94.75 87 ALA A C 1
ATOM 700 O O . ALA A 1 87 ? 5.809 7.738 -5.462 1.00 94.75 87 ALA A O 1
ATOM 701 N N . GLN A 1 88 ? 6.650 8.065 -3.394 1.00 92.94 88 GLN A N 1
ATOM 702 C CA . GLN A 1 88 ? 7.665 9.021 -3.817 1.00 92.94 88 GLN A CA 1
ATOM 703 C C . GLN A 1 88 ? 8.805 8.281 -4.522 1.00 92.94 88 GLN A C 1
ATOM 705 O O . GLN A 1 88 ? 9.144 7.147 -4.185 1.00 92.94 88 GLN A O 1
ATOM 710 N N . TYR A 1 89 ? 9.371 8.925 -5.539 1.00 82.75 89 TYR A N 1
ATOM 711 C CA . TYR A 1 89 ? 10.494 8.394 -6.297 1.00 82.75 89 TYR A CA 1
ATOM 712 C C . TYR A 1 89 ? 11.647 9.391 -6.235 1.00 82.75 89 TYR A C 1
ATOM 714 O O . TYR A 1 89 ? 11.614 10.426 -6.897 1.00 82.75 89 TYR A O 1
ATOM 722 N N . ASP A 1 90 ? 12.650 9.068 -5.429 1.00 78.94 90 ASP A N 1
ATOM 723 C CA . ASP A 1 90 ? 13.921 9.785 -5.277 1.00 78.94 90 ASP A CA 1
ATOM 724 C C . ASP A 1 90 ? 15.075 9.124 -6.055 1.00 78.94 90 ASP A C 1
ATOM 726 O O . ASP A 1 90 ? 16.175 9.671 -6.144 1.00 78.94 90 ASP A O 1
ATOM 730 N N . GLY A 1 91 ? 14.795 7.999 -6.719 1.00 71.75 91 GLY A N 1
ATOM 731 C CA . GLY A 1 91 ? 15.764 7.236 -7.497 1.00 71.75 91 GLY A CA 1
ATOM 732 C C . GLY A 1 91 ? 16.488 6.184 -6.659 1.00 71.75 91 GLY A C 1
ATOM 733 O O . GLY A 1 91 ? 16.542 6.247 -5.439 1.00 71.75 91 GLY A O 1
ATOM 734 N N . PHE A 1 92 ? 17.043 5.173 -7.326 1.00 67.56 92 PHE A N 1
ATOM 735 C CA . PHE A 1 92 ? 17.728 4.086 -6.630 1.00 67.56 92 PHE A CA 1
ATOM 736 C C . PHE A 1 92 ? 19.147 4.487 -6.245 1.00 67.56 92 PHE A C 1
ATOM 738 O O . PHE A 1 92 ? 19.965 4.841 -7.100 1.00 67.56 92 PHE A O 1
ATOM 745 N N . HIS A 1 93 ? 19.447 4.405 -4.955 1.00 66.50 93 HIS A N 1
ATOM 746 C CA . HIS A 1 93 ? 20.763 4.726 -4.441 1.00 66.50 93 HIS A CA 1
ATOM 747 C C . HIS A 1 93 ? 21.704 3.524 -4.615 1.00 66.50 93 HIS A C 1
ATOM 749 O O . HIS A 1 93 ? 21.580 2.502 -3.948 1.00 66.50 93 HIS A O 1
ATOM 755 N N . GLY A 1 94 ? 22.661 3.646 -5.541 1.00 56.59 94 GLY A N 1
ATOM 756 C CA . GLY A 1 94 ? 23.472 2.546 -6.090 1.00 56.59 94 GLY A CA 1
ATOM 757 C C . GLY A 1 94 ? 24.399 1.772 -5.138 1.00 56.59 94 GLY A C 1
ATOM 758 O O . GLY A 1 94 ? 25.217 0.997 -5.622 1.00 56.59 94 GLY A O 1
ATOM 759 N N . TYR A 1 95 ? 24.299 1.948 -3.820 1.00 57.88 95 TYR A N 1
ATOM 760 C CA . TYR A 1 95 ? 25.084 1.204 -2.830 1.00 57.88 95 TYR A CA 1
ATOM 761 C C . TYR A 1 95 ? 24.404 -0.083 -2.323 1.00 57.88 95 TYR A C 1
ATOM 763 O O . TYR A 1 95 ? 25.084 -0.893 -1.704 1.00 57.88 95 TYR A O 1
ATOM 771 N N . ASN A 1 96 ? 23.117 -0.323 -2.623 1.00 63.06 96 ASN A N 1
ATOM 772 C CA . ASN A 1 96 ? 22.381 -1.535 -2.216 1.00 63.06 96 ASN A CA 1
ATOM 773 C C . ASN A 1 96 ? 21.469 -2.079 -3.332 1.00 63.06 96 ASN A C 1
ATOM 775 O O . ASN A 1 96 ? 20.269 -2.273 -3.148 1.00 63.06 96 ASN A O 1
ATOM 779 N N . VAL A 1 97 ? 22.037 -2.353 -4.509 1.00 76.31 97 VAL A N 1
ATOM 780 C CA . VAL A 1 97 ? 21.264 -2.848 -5.659 1.00 76.31 97 VAL A CA 1
ATOM 781 C C . VAL A 1 97 ? 20.628 -4.211 -5.351 1.00 76.31 97 VAL A C 1
ATOM 783 O O . VAL A 1 97 ? 21.311 -5.184 -5.036 1.00 76.31 97 VAL A O 1
ATOM 786 N N . CYS A 1 98 ? 19.301 -4.289 -5.476 1.00 84.12 98 CYS A N 1
ATOM 787 C CA . CYS A 1 98 ? 18.545 -5.533 -5.341 1.00 84.12 98 CYS A CA 1
ATOM 788 C C . CYS A 1 98 ? 18.926 -6.546 -6.440 1.00 84.12 98 CYS A C 1
ATOM 790 O O . CYS A 1 98 ? 18.920 -6.211 -7.625 1.00 84.12 98 CYS A O 1
ATOM 792 N N . SER A 1 99 ? 19.198 -7.793 -6.042 1.00 88.19 99 SER A N 1
ATOM 793 C CA . SER A 1 99 ? 19.601 -8.908 -6.918 1.00 88.19 99 SER A CA 1
ATOM 794 C C . SER A 1 99 ? 18.688 -10.140 -6.808 1.00 88.19 99 SER A C 1
ATOM 796 O O . SER A 1 99 ? 19.075 -11.243 -7.185 1.00 88.19 99 SER A O 1
ATOM 798 N N . CYS A 1 100 ? 17.459 -9.972 -6.306 1.00 90.56 100 CYS A N 1
ATOM 799 C CA . CYS A 1 100 ? 16.532 -11.089 -6.076 1.00 90.56 100 CYS A CA 1
ATOM 800 C C . CYS A 1 100 ? 15.965 -11.722 -7.364 1.00 90.56 100 CYS A C 1
ATOM 802 O O . CYS A 1 100 ? 15.368 -12.792 -7.294 1.00 90.56 100 CYS A O 1
ATOM 804 N N . ASN A 1 101 ? 16.128 -11.066 -8.523 1.00 90.06 101 ASN A N 1
ATOM 805 C CA . ASN A 1 101 ? 15.617 -11.463 -9.848 1.00 90.06 101 ASN A CA 1
ATOM 806 C C . ASN A 1 101 ? 14.091 -11.641 -9.960 1.00 90.06 101 ASN A C 1
ATOM 808 O O . ASN A 1 101 ? 13.597 -11.988 -11.026 1.00 90.06 101 ASN A O 1
ATOM 812 N N . ASP A 1 102 ? 13.345 -11.376 -8.890 1.00 91.69 102 ASP A N 1
ATOM 813 C CA . ASP A 1 102 ? 11.909 -11.639 -8.816 1.00 91.69 102 ASP A CA 1
ATOM 814 C C . ASP A 1 102 ? 11.162 -10.476 -8.146 1.00 91.69 102 ASP A C 1
ATOM 816 O O . ASP A 1 102 ? 10.406 -10.625 -7.187 1.00 91.69 102 ASP A O 1
ATOM 820 N N . CYS A 1 103 ? 11.439 -9.257 -8.608 1.00 93.50 103 CYS A N 1
ATOM 821 C CA . CYS A 1 103 ? 10.743 -8.056 -8.157 1.00 93.50 103 CYS A CA 1
ATOM 822 C C . CYS A 1 103 ? 10.590 -7.038 -9.292 1.00 93.50 103 CYS A C 1
ATOM 824 O O . CYS A 1 103 ? 11.320 -7.105 -10.288 1.00 93.50 103 CYS A O 1
ATOM 826 N N . PRO A 1 104 ? 9.700 -6.036 -9.151 1.00 91.88 104 PRO A N 1
ATOM 827 C CA . PRO A 1 104 ? 9.490 -5.039 -10.196 1.00 91.88 104 PRO A CA 1
ATOM 828 C C . PRO A 1 104 ? 10.744 -4.233 -10.537 1.00 91.88 104 PRO A C 1
ATOM 830 O O . PRO A 1 104 ? 10.876 -3.738 -11.655 1.00 91.88 104 PRO A O 1
ATOM 833 N N . LYS A 1 105 ? 11.670 -4.091 -9.582 1.00 90.00 105 LYS A N 1
ATOM 834 C CA . LYS A 1 105 ? 12.945 -3.409 -9.800 1.00 90.00 105 LYS A CA 1
ATOM 835 C C . LYS A 1 105 ? 13.890 -4.257 -10.653 1.00 90.00 105 LYS A C 1
ATOM 837 O O . LYS A 1 105 ? 14.306 -3.786 -11.704 1.00 90.00 105 LYS A O 1
ATOM 842 N N . CYS A 1 106 ? 14.161 -5.507 -10.264 1.00 90.69 106 CYS A N 1
ATOM 843 C CA . CYS A 1 106 ? 15.004 -6.426 -11.043 1.00 90.69 106 CYS A CA 1
ATOM 844 C C . CYS A 1 106 ? 14.421 -6.7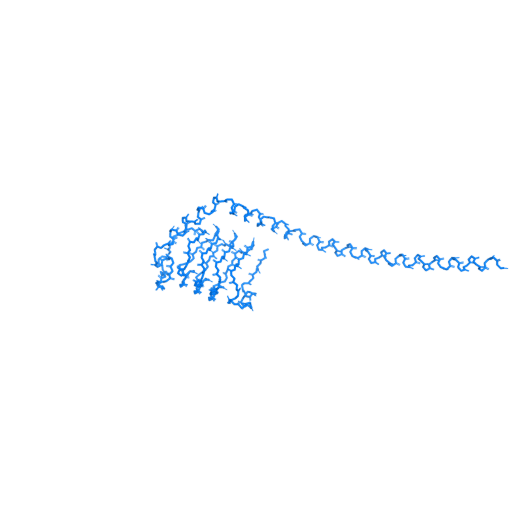02 -12.439 1.00 90.69 106 CYS A C 1
ATOM 846 O O . CYS A 1 106 ? 15.169 -6.827 -13.403 1.00 90.69 106 CYS A O 1
ATOM 848 N N . ASN A 1 107 ? 13.090 -6.715 -12.563 1.00 91.69 107 ASN A N 1
ATOM 849 C CA . ASN A 1 107 ? 12.393 -6.938 -13.832 1.00 91.69 107 ASN A CA 1
ATOM 850 C C . ASN A 1 107 ? 12.172 -5.653 -14.650 1.00 91.69 107 ASN A C 1
ATOM 852 O O . ASN A 1 107 ? 11.491 -5.691 -15.673 1.00 91.69 107 ASN A O 1
ATOM 856 N N . ASN A 1 108 ? 12.717 -4.507 -14.219 1.00 90.56 108 ASN A N 1
ATOM 857 C CA . ASN A 1 108 ? 12.573 -3.204 -14.881 1.00 90.56 108 ASN A CA 1
ATOM 858 C C . ASN A 1 108 ? 11.111 -2.756 -15.116 1.00 90.56 108 ASN A C 1
ATOM 860 O O . ASN A 1 108 ? 10.826 -1.941 -15.995 1.00 90.56 108 ASN A O 1
ATOM 864 N N . THR A 1 109 ? 10.160 -3.255 -14.325 1.00 93.81 109 THR A N 1
ATOM 865 C CA . THR A 1 109 ? 8.738 -2.887 -14.399 1.00 93.81 109 THR A CA 1
ATOM 866 C C . THR A 1 109 ? 8.338 -1.828 -13.372 1.00 93.81 109 THR A C 1
ATOM 868 O O . THR A 1 109 ? 7.246 -1.271 -13.476 1.00 93.81 109 THR A O 1
ATOM 871 N N . TYR A 1 110 ? 9.214 -1.474 -12.425 1.00 92.56 110 TYR A N 1
ATOM 872 C CA . TYR A 1 110 ? 8.891 -0.560 -11.324 1.00 92.56 110 TYR A CA 1
ATOM 873 C C . TYR A 1 110 ? 8.366 0.809 -11.788 1.00 92.56 110 TYR A C 1
ATOM 875 O O . TYR A 1 110 ? 7.319 1.255 -11.323 1.00 92.56 110 TYR A O 1
ATOM 883 N N . LEU A 1 111 ? 9.008 1.440 -12.780 1.00 92.56 111 LEU A N 1
ATOM 884 C CA . LEU A 1 111 ? 8.541 2.720 -13.340 1.00 92.56 111 LEU A CA 1
ATOM 885 C C . LEU A 1 111 ? 7.142 2.611 -13.972 1.00 92.56 111 LEU A C 1
ATOM 887 O O . LEU A 1 111 ? 6.338 3.541 -13.894 1.00 92.56 111 LEU A O 1
ATOM 891 N N . LYS A 1 112 ? 6.812 1.458 -14.570 1.00 95.62 112 LYS A N 1
ATOM 892 C CA . LYS A 1 112 ? 5.469 1.183 -15.102 1.00 95.62 112 LYS A CA 1
ATOM 893 C C . LYS A 1 112 ? 4.448 1.051 -13.969 1.00 95.62 112 LYS A C 1
ATOM 895 O O . LYS A 1 112 ? 3.336 1.561 -14.109 1.00 95.62 112 LYS A O 1
ATOM 900 N N . CYS A 1 113 ? 4.816 0.408 -12.860 1.00 95.62 113 CYS A N 1
ATOM 901 C CA . CYS A 1 113 ? 3.973 0.304 -11.667 1.00 95.62 113 CYS A CA 1
ATOM 902 C C . CYS A 1 113 ? 3.731 1.679 -11.023 1.00 95.62 113 CYS A C 1
ATOM 904 O O . CYS A 1 113 ? 2.589 1.979 -10.674 1.00 95.62 113 CYS A O 1
ATOM 906 N N . LEU A 1 114 ? 4.757 2.538 -10.966 1.00 95.44 114 LEU A N 1
ATOM 907 C CA . LEU A 1 114 ? 4.643 3.930 -10.510 1.00 95.44 114 LEU A CA 1
ATOM 908 C C . LEU A 1 114 ? 3.693 4.751 -11.383 1.00 95.44 114 LEU A C 1
ATOM 910 O O . LEU A 1 114 ? 2.792 5.413 -10.872 1.00 95.44 114 LEU A O 1
ATOM 914 N N . LYS A 1 115 ? 3.824 4.656 -12.712 1.00 96.25 115 LYS A N 1
ATOM 915 C CA . LYS A 1 115 ? 2.914 5.339 -13.645 1.00 96.25 115 LYS A CA 1
ATOM 916 C C . LYS A 1 115 ? 1.457 4.917 -13.434 1.00 96.25 115 LYS A C 1
ATOM 918 O O . LYS A 1 115 ? 0.562 5.758 -13.463 1.00 96.25 115 LYS A O 1
ATOM 923 N N . LYS A 1 116 ? 1.209 3.626 -13.194 1.00 96.00 116 LYS A N 1
ATOM 924 C CA . LYS A 1 116 ? -0.132 3.123 -12.860 1.00 96.00 116 LYS A CA 1
ATOM 925 C C . LYS A 1 116 ? -0.634 3.653 -11.514 1.00 96.00 116 LYS A C 1
ATOM 927 O O . LYS A 1 116 ? -1.804 4.004 -11.416 1.00 96.00 116 LYS A O 1
ATOM 932 N N . GLY A 1 117 ? 0.227 3.761 -10.501 1.00 95.19 117 GLY A N 1
ATOM 933 C CA . GLY A 1 117 ? -0.139 4.370 -9.218 1.00 95.19 117 GLY A CA 1
ATOM 934 C C . GLY A 1 117 ? -0.486 5.852 -9.344 1.00 95.19 117 GLY A C 1
ATOM 935 O O . GLY A 1 117 ? -1.482 6.300 -8.786 1.00 95.19 117 GLY A O 1
ATOM 936 N N . GLN A 1 118 ? 0.261 6.605 -10.152 1.00 95.00 118 GLN A N 1
ATOM 937 C CA . GLN A 1 118 ? -0.050 8.007 -10.458 1.00 95.00 118 GLN A CA 1
ATOM 938 C C . GLN A 1 118 ? -1.395 8.156 -11.185 1.00 95.00 118 GLN A C 1
ATOM 940 O O . GLN A 1 118 ? -2.162 9.065 -10.881 1.00 95.00 118 GLN A O 1
ATOM 945 N N . GLN A 1 119 ? -1.721 7.244 -12.108 1.00 95.00 119 GLN A N 1
ATOM 946 C CA . GLN A 1 119 ? -3.048 7.191 -12.735 1.00 95.00 119 GLN A CA 1
ATOM 947 C C . GLN A 1 119 ? -4.149 6.848 -11.726 1.00 95.00 119 GLN A C 1
ATOM 949 O O . GLN A 1 119 ? -5.240 7.405 -11.791 1.00 95.00 119 GLN A O 1
ATOM 954 N N . PHE A 1 120 ? -3.877 5.959 -10.770 1.00 90.88 120 PHE A N 1
ATOM 955 C CA . PHE A 1 120 ? -4.819 5.663 -9.696 1.00 90.88 120 PHE A CA 1
ATOM 956 C C . PHE A 1 120 ? -5.075 6.891 -8.809 1.00 90.88 120 PHE A C 1
ATOM 958 O O . PHE A 1 120 ? -6.224 7.137 -8.445 1.00 90.88 120 PHE A O 1
ATOM 965 N N . ALA A 1 121 ? -4.056 7.712 -8.540 1.00 90.75 121 ALA A N 1
ATOM 966 C CA . ALA A 1 121 ? -4.177 8.923 -7.724 1.00 90.75 121 ALA A CA 1
ATOM 967 C C . ALA A 1 121 ? -5.126 9.992 -8.310 1.00 90.75 121 ALA A C 1
ATOM 969 O O . ALA A 1 121 ? -5.634 10.836 -7.576 1.00 90.75 121 ALA A O 1
ATOM 970 N N . THR A 1 122 ? -5.411 9.959 -9.617 1.00 93.19 122 THR A N 1
ATOM 971 C CA . THR A 1 122 ? -6.392 10.860 -10.253 1.00 93.19 122 THR A CA 1
ATOM 972 C C . THR A 1 122 ? -7.809 10.280 -10.295 1.00 93.19 122 THR A C 1
ATOM 974 O O . THR A 1 122 ? -8.748 10.951 -10.727 1.00 93.19 122 THR A O 1
ATOM 977 N N . SER A 1 123 ? -7.995 9.037 -9.845 1.00 89.75 123 SER A N 1
ATOM 978 C CA . SER A 1 123 ? -9.285 8.352 -9.872 1.00 89.75 123 SER A CA 1
ATOM 979 C C . SER A 1 123 ? -10.226 8.816 -8.754 1.00 89.75 123 SER A C 1
ATOM 981 O O . SER A 1 123 ? -9.805 9.236 -7.675 1.00 89.75 123 SER A O 1
ATOM 983 N N . LYS A 1 124 ? -11.538 8.651 -8.972 1.00 89.75 124 LYS A N 1
ATOM 984 C CA . LYS A 1 124 ? -12.553 8.862 -7.923 1.00 89.75 124 LYS A CA 1
ATOM 985 C C . LYS A 1 124 ? -12.357 7.934 -6.719 1.00 89.75 124 LYS A C 1
ATOM 987 O O . LYS A 1 124 ? -12.651 8.334 -5.601 1.00 89.75 124 LYS A O 1
ATOM 992 N N . GLN A 1 125 ? -11.858 6.717 -6.947 1.00 85.19 125 GLN A N 1
ATOM 993 C CA . GLN A 1 125 ? -11.605 5.736 -5.887 1.00 85.19 125 GLN A CA 1
ATOM 994 C C . GLN A 1 125 ? -10.530 6.231 -4.918 1.00 85.19 125 GLN A C 1
ATOM 996 O O . GLN A 1 125 ? -10.694 6.125 -3.707 1.00 85.19 125 GLN A O 1
ATOM 1001 N N . TYR A 1 126 ? -9.460 6.833 -5.441 1.00 87.25 126 TYR A N 1
ATOM 1002 C CA . TYR A 1 126 ? -8.426 7.428 -4.601 1.00 87.25 126 TYR A CA 1
ATOM 1003 C C . TYR A 1 126 ? -8.951 8.626 -3.799 1.00 87.25 126 TYR A C 1
ATOM 1005 O O . TYR A 1 126 ? -8.653 8.735 -2.614 1.00 87.25 126 TYR A O 1
ATOM 1013 N N . GLN A 1 127 ? -9.789 9.482 -4.396 1.00 85.69 127 GLN A N 1
ATOM 1014 C CA . GLN A 1 127 ? -10.414 10.595 -3.666 1.00 85.69 127 GLN A CA 1
ATOM 1015 C C . GLN A 1 127 ? -11.284 10.101 -2.502 1.00 85.69 127 GLN A C 1
ATOM 1017 O O . GLN A 1 127 ? -11.124 10.562 -1.378 1.00 85.69 127 GLN A O 1
ATOM 1022 N N . GLN A 1 128 ? -12.113 9.077 -2.732 1.00 83.56 128 GLN A N 1
ATOM 1023 C CA . GLN A 1 128 ? -12.905 8.445 -1.669 1.00 83.56 128 GLN A CA 1
ATOM 1024 C C . GLN A 1 128 ? -12.030 7.900 -0.532 1.00 83.56 128 GLN A C 1
ATOM 1026 O O . GLN A 1 128 ? -12.404 7.989 0.636 1.00 83.56 128 GLN A O 1
ATOM 1031 N N . LEU A 1 129 ? -10.861 7.347 -0.862 1.00 79.75 129 LEU A N 1
ATOM 1032 C CA . LEU A 1 129 ? -9.908 6.848 0.124 1.00 79.75 129 LEU A CA 1
ATOM 1033 C C . LEU A 1 129 ? -9.295 7.986 0.958 1.00 79.75 129 LEU A C 1
ATOM 1035 O O . LEU A 1 129 ? -9.193 7.860 2.178 1.00 79.75 129 LEU A O 1
ATOM 1039 N N . VAL A 1 130 ? -8.931 9.107 0.328 1.00 83.38 130 VAL A N 1
ATOM 1040 C CA . VAL A 1 130 ? -8.431 10.307 1.023 1.00 83.38 130 VAL A CA 1
ATOM 1041 C C . VAL A 1 130 ? -9.498 10.880 1.959 1.00 83.38 130 VAL A C 1
ATOM 1043 O O . VAL A 1 130 ? -9.201 11.144 3.126 1.00 83.38 130 VAL A O 1
ATOM 1046 N N . ASP A 1 131 ? -10.742 10.997 1.490 1.00 81.56 131 ASP A N 1
ATOM 1047 C CA . ASP A 1 131 ? -11.867 11.487 2.293 1.00 81.56 131 ASP A CA 1
ATOM 1048 C C . ASP A 1 131 ? -12.090 10.604 3.532 1.00 81.56 131 ASP A C 1
ATOM 1050 O O . ASP A 1 131 ? -12.222 11.102 4.654 1.00 81.56 131 ASP A O 1
ATOM 1054 N N . GLN A 1 132 ? -12.061 9.275 3.365 1.00 74.31 132 GLN A N 1
ATOM 1055 C CA . GLN A 1 132 ? -12.182 8.327 4.478 1.00 74.31 132 GLN A CA 1
ATOM 1056 C C . GLN A 1 132 ? -11.063 8.487 5.511 1.00 74.31 132 GLN A C 1
ATOM 1058 O O . GLN A 1 132 ? -11.321 8.423 6.714 1.00 74.31 132 GLN A O 1
ATOM 1063 N N . VAL A 1 133 ? -9.824 8.720 5.074 1.00 77.94 133 VAL A N 1
ATOM 1064 C CA . VAL A 1 133 ? -8.679 8.921 5.975 1.00 77.94 133 VAL A CA 1
ATOM 1065 C C . VAL A 1 133 ? -8.858 10.195 6.800 1.00 77.94 133 VAL A C 1
ATOM 1067 O O . VAL A 1 133 ? -8.659 10.159 8.016 1.00 77.94 133 VAL A O 1
ATOM 1070 N N . GLN A 1 134 ? -9.305 11.291 6.182 1.00 78.81 134 GLN A N 1
ATOM 1071 C CA . GLN A 1 134 ? -9.584 12.550 6.881 1.00 78.81 134 GLN A CA 1
ATOM 1072 C C . GLN A 1 134 ? -10.716 12.399 7.904 1.00 78.81 134 GLN A C 1
ATOM 1074 O O . GLN A 1 134 ? -10.581 12.838 9.050 1.00 78.81 134 GLN A O 1
ATOM 1079 N N . ILE A 1 135 ? -11.806 11.723 7.527 1.00 76.12 135 ILE A N 1
ATOM 1080 C CA . ILE A 1 135 ? -12.917 11.413 8.435 1.00 76.12 135 ILE A CA 1
ATOM 1081 C C . ILE A 1 135 ? -12.415 10.585 9.624 1.00 76.12 135 ILE A C 1
ATOM 1083 O O . ILE A 1 135 ? -12.678 10.933 10.776 1.00 76.12 135 ILE A O 1
ATOM 1087 N N . ASN A 1 136 ? -11.638 9.528 9.371 1.00 71.94 136 ASN A N 1
ATOM 1088 C CA . ASN A 1 136 ? -11.090 8.667 10.419 1.00 71.94 136 ASN A CA 1
ATOM 1089 C C . ASN A 1 136 ? -10.168 9.434 11.375 1.00 71.94 136 ASN A C 1
ATOM 1091 O O . ASN A 1 136 ? -10.222 9.218 12.586 1.00 71.94 136 ASN A O 1
ATOM 1095 N N . GLN A 1 137 ? -9.356 10.363 10.869 1.00 71.56 137 GLN A N 1
ATOM 1096 C CA . GLN A 1 137 ? -8.519 11.232 11.699 1.00 71.56 137 GLN A CA 1
ATOM 1097 C C . GLN A 1 137 ? -9.348 12.204 12.542 1.00 71.56 137 GLN A C 1
ATOM 1099 O O . GLN A 1 137 ? -9.065 12.382 13.730 1.00 71.56 137 GLN A O 1
ATOM 1104 N N . HIS A 1 138 ? -10.403 12.787 11.970 1.00 73.00 138 HIS A N 1
ATOM 1105 C CA . HIS A 1 138 ? -11.320 13.653 12.703 1.00 73.00 138 HIS A CA 1
ATOM 1106 C C . HIS A 1 138 ? -12.009 12.891 13.844 1.00 73.00 138 HIS A C 1
ATOM 1108 O O . HIS A 1 138 ? -11.976 13.332 14.995 1.00 73.00 138 HIS A O 1
ATOM 1114 N N . ILE A 1 139 ? -12.521 11.689 13.571 1.00 70.94 139 ILE A N 1
ATOM 1115 C CA . ILE A 1 139 ? -13.105 10.797 14.583 1.00 70.94 139 ILE A CA 1
ATOM 1116 C C . ILE A 1 139 ? -12.062 10.409 15.644 1.00 70.94 139 ILE A C 1
ATOM 1118 O O . ILE A 1 139 ? -12.348 10.459 16.843 1.00 70.94 139 ILE A O 1
ATOM 1122 N N . ALA A 1 140 ? -10.834 10.067 15.246 1.00 68.81 140 ALA A N 1
ATOM 1123 C CA . ALA A 1 140 ? -9.748 9.744 16.175 1.00 68.81 140 ALA A CA 1
ATOM 1124 C C . ALA A 1 140 ? -9.386 10.929 17.094 1.00 68.81 140 ALA A C 1
ATOM 1126 O O . ALA A 1 140 ? -9.037 10.732 18.256 1.00 68.81 140 ALA A O 1
ATOM 1127 N N . SER A 1 141 ? -9.508 12.167 16.608 1.00 71.44 141 SER A N 1
ATOM 1128 C CA . SER A 1 141 ? -9.278 13.374 17.414 1.00 71.44 141 SER A CA 1
ATOM 1129 C C . SER A 1 141 ? -10.393 13.633 18.438 1.00 71.44 141 SER A C 1
ATOM 1131 O O . SER A 1 141 ? -10.135 14.127 19.536 1.00 71.44 141 SER A O 1
ATOM 1133 N N . GLN A 1 142 ? -11.631 13.254 18.108 1.00 72.50 142 GLN A N 1
ATOM 1134 C CA . GLN A 1 142 ? -12.810 13.481 18.946 1.00 72.50 142 GLN A CA 1
ATOM 1135 C C . GLN A 1 142 ? -13.112 12.325 19.903 1.00 72.50 142 GLN A C 1
ATOM 1137 O O . GLN A 1 142 ? -13.707 12.535 20.961 1.00 72.50 142 GLN A O 1
ATOM 1142 N N . THR A 1 143 ? -12.687 11.106 19.581 1.00 71.38 143 THR A N 1
ATOM 1143 C CA . THR A 1 143 ? -12.958 9.898 20.382 1.00 71.38 143 THR A CA 1
ATOM 1144 C C . THR A 1 143 ? -12.568 10.018 21.861 1.00 71.38 143 THR A C 1
ATOM 1146 O O . THR A 1 143 ? -13.381 9.614 22.693 1.00 71.38 143 THR A O 1
ATOM 1149 N N . PRO A 1 144 ? -11.428 10.620 22.268 1.00 72.19 144 PRO A N 1
ATOM 1150 C CA . PRO A 1 144 ? -11.115 10.814 23.687 1.00 72.19 144 PRO A CA 1
ATOM 1151 C C . PRO A 1 144 ? -12.149 11.691 24.403 1.00 72.19 144 PRO A C 1
ATOM 1153 O O . PRO A 1 144 ? -12.526 11.415 25.545 1.00 72.19 144 PRO A O 1
ATOM 1156 N N . ILE A 1 145 ? -12.636 12.728 23.717 1.00 71.62 145 ILE A N 1
ATOM 1157 C CA . ILE A 1 145 ? -13.634 13.665 24.234 1.00 71.62 145 ILE A CA 1
ATOM 1158 C C . ILE A 1 145 ? -14.966 12.937 24.403 1.00 71.62 145 ILE A C 1
ATOM 1160 O O . ILE A 1 145 ? -15.525 12.962 25.500 1.00 71.62 145 ILE A O 1
ATOM 1164 N N . VAL A 1 146 ? -15.427 12.218 23.377 1.00 66.00 146 VAL A N 1
ATOM 1165 C CA . VAL A 1 146 ? -16.681 11.447 23.416 1.00 66.00 146 VAL A CA 1
ATOM 1166 C C . VAL A 1 146 ? -16.639 10.377 24.511 1.00 66.00 146 VAL A C 1
ATOM 1168 O O . VAL A 1 146 ? -17.550 10.307 25.331 1.00 66.00 146 VAL A O 1
ATOM 1171 N N . ILE A 1 147 ? -15.537 9.627 24.638 1.00 70.25 147 ILE A N 1
ATOM 1172 C CA . ILE A 1 147 ? -15.352 8.645 25.722 1.00 70.25 147 ILE A CA 1
ATOM 1173 C C . ILE A 1 147 ? -15.410 9.326 27.099 1.00 70.25 147 I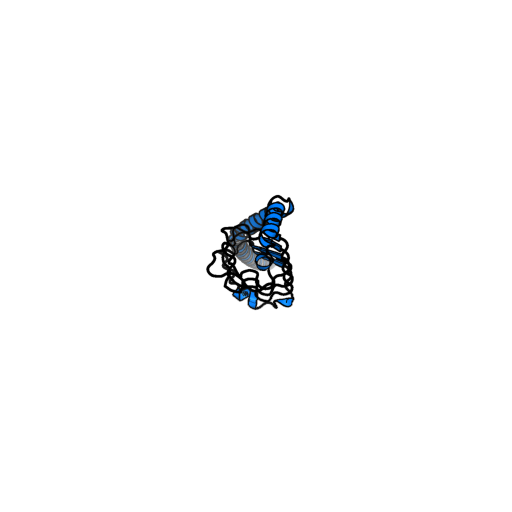LE A C 1
ATOM 1175 O O . ILE A 1 147 ? -15.973 8.778 28.052 1.00 70.25 147 ILE A O 1
ATOM 1179 N N . SER A 1 148 ? -14.821 10.517 27.242 1.00 70.12 148 SER A N 1
ATOM 1180 C CA . SER A 1 148 ? -14.844 11.262 28.506 1.00 70.12 148 SER A CA 1
ATOM 1181 C C . SER A 1 148 ? -16.246 11.782 28.859 1.00 70.12 148 SER A C 1
ATOM 1183 O O . SER A 1 148 ? -16.652 11.713 30.024 1.00 70.12 148 SER A O 1
ATOM 1185 N N . LEU A 1 149 ? -17.006 12.241 27.861 1.00 60.41 149 LEU A N 1
ATOM 1186 C CA . LEU A 1 149 ? -18.390 12.690 27.999 1.00 60.41 149 LEU A CA 1
ATOM 1187 C C . LEU A 1 149 ? -19.314 11.522 28.348 1.00 60.41 149 LEU A C 1
ATOM 1189 O O . LEU A 1 149 ? -20.093 11.637 29.291 1.00 60.41 149 LEU A O 1
ATOM 1193 N N . ASP A 1 150 ? -19.148 10.366 27.707 1.00 70.12 150 ASP A N 1
ATOM 1194 C CA . ASP A 1 150 ? -19.880 9.138 28.028 1.00 70.12 150 ASP A CA 1
ATOM 1195 C C . ASP A 1 150 ? -19.625 8.678 29.463 1.00 70.12 150 ASP A C 1
ATOM 1197 O O . ASP A 1 150 ? -20.555 8.322 30.193 1.00 70.12 150 ASP A O 1
ATOM 1201 N N . LYS A 1 151 ? -18.365 8.719 29.917 1.00 77.38 151 LYS A N 1
ATOM 1202 C CA . LYS A 1 151 ? -18.017 8.404 31.312 1.00 77.38 151 LYS A CA 1
ATOM 1203 C C . LYS A 1 151 ? -18.706 9.361 32.291 1.00 77.38 151 LYS A C 1
ATOM 1205 O O . LYS A 1 151 ? -19.241 8.905 33.305 1.00 77.38 151 LYS A O 1
ATOM 1210 N N . LYS A 1 152 ? -18.728 10.670 31.999 1.00 78.38 152 LYS A N 1
ATOM 1211 C CA . LYS A 1 152 ? -19.437 11.674 32.816 1.00 78.38 152 LYS A CA 1
ATOM 1212 C C . LYS A 1 152 ? -20.954 11.455 32.800 1.00 78.38 152 LYS A C 1
ATOM 1214 O O . LYS A 1 152 ? -21.567 11.456 33.866 1.00 78.38 152 LYS A O 1
ATOM 1219 N N . SER A 1 153 ? -21.538 11.197 31.633 1.00 68.56 153 SER A N 1
ATOM 1220 C CA . SER A 1 153 ? -22.966 10.910 31.455 1.00 68.56 153 SER A CA 1
ATOM 1221 C C . SER A 1 153 ? -23.402 9.693 32.278 1.00 68.56 153 SER A C 1
ATOM 1223 O O . SER A 1 153 ? -24.317 9.791 33.097 1.00 68.56 153 SER A O 1
ATOM 1225 N N . ARG A 1 154 ? -22.658 8.578 32.202 1.00 72.94 154 ARG A N 1
ATOM 1226 C CA . ARG A 1 154 ? -22.912 7.378 33.025 1.00 72.94 154 ARG A CA 1
ATOM 1227 C C . ARG A 1 154 ? -22.811 7.660 34.526 1.00 72.94 154 ARG A C 1
ATOM 1229 O O . ARG A 1 154 ? -23.581 7.106 35.311 1.00 72.94 154 ARG A O 1
ATOM 1236 N N . LYS A 1 155 ? -21.875 8.517 34.956 1.00 82.06 155 LYS A N 1
ATOM 1237 C CA . LYS A 1 155 ? -21.765 8.934 36.367 1.00 82.06 155 LYS A CA 1
ATOM 1238 C C . LYS A 1 155 ? -23.005 9.719 36.814 1.00 82.06 155 LYS A C 1
ATOM 1240 O O . LYS A 1 155 ? -23.520 9.445 37.896 1.00 82.06 155 LYS A O 1
ATOM 1245 N N . CYS A 1 156 ? -23.499 10.628 35.975 1.00 73.00 156 CYS A N 1
ATOM 1246 C CA . CYS A 1 156 ? -24.705 11.414 36.238 1.00 73.00 156 CYS A CA 1
ATOM 1247 C C . CYS A 1 156 ? -25.964 10.526 36.303 1.00 73.00 156 CYS A C 1
ATOM 1249 O O . CYS A 1 156 ? -26.729 10.599 37.264 1.00 73.00 156 CYS A O 1
ATOM 1251 N N . GLN A 1 157 ? -26.121 9.584 35.364 1.00 78.56 157 GLN A N 1
ATOM 1252 C CA . GLN A 1 157 ? -27.215 8.599 35.374 1.00 78.56 157 GLN A CA 1
ATOM 1253 C C . GLN A 1 157 ? -27.231 7.756 36.659 1.00 78.56 157 GLN A C 1
ATOM 1255 O O . GLN A 1 157 ? -28.281 7.571 37.272 1.00 78.56 157 GLN A O 1
ATOM 1260 N N . ARG A 1 158 ? -26.062 7.299 37.134 1.00 78.75 158 ARG A N 1
ATOM 1261 C CA . ARG A 1 158 ? -25.953 6.574 38.415 1.00 78.75 158 ARG A CA 1
ATOM 1262 C C . ARG A 1 158 ? -26.393 7.418 39.611 1.00 78.75 158 ARG A C 1
ATOM 1264 O O . ARG A 1 158 ? -26.969 6.873 40.547 1.00 78.75 158 ARG A O 1
ATOM 1271 N N . GLN A 1 159 ? -26.108 8.720 39.614 1.00 83.06 159 GLN A N 1
ATOM 1272 C CA . GLN A 1 159 ? -26.567 9.621 40.676 1.00 83.06 159 GLN A CA 1
ATOM 1273 C C . GLN A 1 159 ? -28.086 9.814 40.616 1.00 83.06 159 GLN A C 1
ATOM 1275 O O . GLN A 1 159 ? -28.747 9.666 41.640 1.00 83.06 159 GLN A O 1
ATOM 1280 N N . SER A 1 160 ? -28.648 10.043 39.428 1.00 74.69 160 SER A N 1
ATOM 1281 C CA . SER A 1 160 ? -30.099 10.165 39.222 1.00 74.69 160 SER A CA 1
ATOM 1282 C C . SER A 1 160 ? -30.873 8.922 39.699 1.00 74.69 160 SER A C 1
ATOM 1284 O O . SER A 1 160 ? -31.873 9.037 40.413 1.00 74.69 160 SER A O 1
ATOM 1286 N N . LEU A 1 161 ? -30.359 7.717 39.425 1.00 84.00 161 LEU A N 1
ATOM 1287 C CA . LEU A 1 161 ? -30.932 6.459 39.927 1.00 84.00 161 LEU A CA 1
ATOM 1288 C C . LEU A 1 161 ? -30.898 6.353 41.463 1.00 84.00 161 LEU A C 1
ATOM 1290 O O . LEU A 1 161 ? -31.841 5.858 42.076 1.00 84.00 161 LEU A O 1
ATOM 1294 N N . LYS A 1 162 ? -29.841 6.852 42.117 1.00 87.50 162 LYS A N 1
ATOM 1295 C CA . LYS A 1 162 ? -29.779 6.897 43.590 1.00 87.50 162 LYS A CA 1
ATOM 1296 C C . LYS A 1 162 ? -30.809 7.865 44.173 1.00 87.50 162 LYS A C 1
ATOM 1298 O O . LYS A 1 162 ? -31.464 7.526 45.156 1.00 87.50 162 LYS A O 1
ATOM 1303 N N . TYR A 1 163 ? -30.961 9.045 43.572 1.00 77.56 163 TYR A N 1
ATOM 1304 C CA . TYR A 1 163 ? -31.938 10.041 44.017 1.00 77.56 163 TYR A CA 1
ATOM 1305 C C . TYR A 1 163 ? -33.378 9.561 43.845 1.00 77.56 163 TYR A C 1
ATOM 1307 O O . TYR A 1 163 ? -34.169 9.699 44.772 1.00 77.56 163 TYR A O 1
ATOM 1315 N N . SER A 1 164 ? -33.711 8.949 42.709 1.00 77.38 164 SER A N 1
ATOM 1316 C CA . SER A 1 164 ? -35.048 8.381 42.484 1.00 77.38 164 SER A CA 1
ATOM 1317 C C . SER A 1 164 ? -35.376 7.263 43.479 1.00 77.38 164 SER A C 1
ATOM 1319 O O . SER A 1 164 ? -36.468 7.256 44.045 1.00 77.38 164 SER A O 1
ATOM 1321 N N . ALA A 1 165 ? -34.420 6.380 43.790 1.00 83.44 165 ALA A N 1
ATOM 1322 C CA . ALA A 1 165 ? -34.598 5.354 44.819 1.00 83.44 165 ALA A CA 1
ATOM 1323 C C . ALA A 1 165 ? -34.817 5.950 46.224 1.00 83.44 165 ALA A C 1
ATOM 1325 O O . ALA A 1 165 ? -35.651 5.454 46.986 1.00 83.44 165 ALA A O 1
ATOM 1326 N N . LEU A 1 166 ? -34.091 7.019 46.574 1.00 83.94 166 LEU A N 1
ATOM 1327 C CA . LEU A 1 166 ? -34.268 7.724 47.847 1.00 83.94 166 LEU A CA 1
ATOM 1328 C C . LEU A 1 166 ? -35.630 8.423 47.916 1.00 83.94 166 LEU A C 1
ATOM 1330 O O . LEU A 1 166 ? -36.328 8.295 48.918 1.00 83.94 166 LEU A O 1
ATOM 1334 N N . HIS A 1 167 ? -36.021 9.112 46.845 1.00 78.06 167 HIS A N 1
ATOM 1335 C CA . HIS A 1 167 ? -37.309 9.788 46.738 1.00 78.06 167 HIS A CA 1
ATOM 1336 C C . HIS A 1 167 ? -38.473 8.797 46.855 1.00 78.06 167 HIS A C 1
ATOM 1338 O O . HIS A 1 167 ? -39.416 9.040 47.600 1.00 78.06 167 HIS A O 1
ATOM 1344 N N . TYR A 1 168 ? -38.368 7.628 46.219 1.00 70.88 168 TYR A N 1
ATOM 1345 C CA . TYR A 1 168 ? -39.349 6.556 46.375 1.00 70.88 168 TYR A CA 1
ATOM 1346 C C . TYR A 1 168 ? -39.462 6.082 47.832 1.00 70.88 168 TYR A C 1
ATOM 1348 O O . TYR A 1 168 ? -40.565 5.998 48.367 1.00 70.88 168 TYR A O 1
ATOM 1356 N N . ARG A 1 169 ? -38.334 5.824 48.512 1.00 87.25 169 ARG A N 1
ATOM 1357 C CA . ARG A 1 169 ? -38.337 5.438 49.937 1.00 87.25 169 ARG A CA 1
ATOM 1358 C C . ARG A 1 169 ? -38.941 6.522 50.828 1.00 87.25 169 ARG A C 1
ATOM 1360 O O . ARG A 1 169 ? -39.691 6.200 51.744 1.00 87.25 169 ARG A O 1
ATOM 1367 N N . PHE A 1 170 ? -38.629 7.785 50.554 1.00 80.31 170 PHE A N 1
ATOM 1368 C CA . PHE A 1 170 ? -39.204 8.923 51.260 1.00 80.31 170 PHE A CA 1
ATOM 1369 C C . PHE A 1 170 ? -40.725 8.986 51.073 1.00 80.31 170 PHE A C 1
ATOM 1371 O O . PHE A 1 170 ? -41.452 9.058 52.058 1.00 80.31 170 PHE A O 1
ATOM 1378 N N . ASN A 1 171 ? -41.220 8.844 49.843 1.00 70.00 171 ASN A N 1
ATOM 1379 C CA . ASN A 1 171 ? -42.658 8.838 49.562 1.00 70.00 171 ASN A CA 1
ATOM 1380 C C . ASN A 1 171 ? -43.379 7.670 50.255 1.00 70.00 171 ASN A C 1
ATOM 1382 O O . ASN A 1 171 ? -44.463 7.860 50.795 1.00 70.00 171 ASN A O 1
ATOM 1386 N N . GLN A 1 172 ? -42.760 6.485 50.316 1.00 83.31 172 GLN A N 1
ATOM 1387 C CA . GLN A 1 172 ? -43.289 5.339 51.068 1.00 83.31 172 GLN A CA 1
ATOM 1388 C C . GLN A 1 172 ? -43.376 5.617 52.579 1.00 83.31 172 GLN A C 1
ATOM 1390 O O . GLN A 1 172 ? -44.333 5.204 53.231 1.00 83.31 172 GLN A O 1
ATOM 1395 N N . LEU A 1 173 ? -42.399 6.328 53.153 1.00 77.81 173 LEU A N 1
ATOM 1396 C CA . LEU A 1 173 ? -42.440 6.759 54.557 1.00 77.81 173 LEU A CA 1
ATOM 1397 C C . LEU A 1 173 ? -43.547 7.786 54.799 1.00 77.81 173 LEU A C 1
ATOM 1399 O O . LEU A 1 173 ? -44.301 7.644 55.756 1.00 77.81 173 LEU A O 1
ATOM 1403 N N . VAL A 1 174 ? -43.672 8.784 53.922 1.00 79.62 174 VAL A N 1
ATOM 1404 C CA . VAL A 1 174 ? -44.740 9.792 53.993 1.00 79.62 174 VAL A CA 1
ATOM 1405 C C . VAL A 1 174 ? -46.115 9.131 53.914 1.00 79.62 174 VAL A C 1
ATOM 1407 O O . VAL A 1 174 ? -46.978 9.440 54.731 1.00 79.62 174 VAL A O 1
ATOM 1410 N N . TYR A 1 175 ? -46.300 8.175 52.997 1.00 70.69 175 TYR A N 1
ATOM 1411 C CA . TYR A 1 175 ? -47.537 7.402 52.885 1.00 70.69 175 TYR A CA 1
ATOM 1412 C C . TYR A 1 175 ? -47.871 6.688 54.203 1.00 70.69 175 TYR A C 1
ATOM 1414 O O . TYR A 1 175 ? -48.957 6.868 54.746 1.00 70.69 175 TYR A O 1
ATOM 1422 N N . LYS A 1 176 ? -46.904 5.962 54.784 1.00 82.56 176 LYS A N 1
ATOM 1423 C CA . LYS A 1 176 ? -47.082 5.280 56.077 1.00 82.56 176 LYS A CA 1
ATOM 1424 C C . LYS A 1 176 ? -47.407 6.238 57.226 1.00 82.56 176 LYS A C 1
ATOM 1426 O O . LYS A 1 176 ? -48.222 5.905 58.076 1.00 82.56 176 LYS A O 1
ATOM 1431 N N . ILE A 1 177 ? -46.773 7.410 57.275 1.00 75.94 177 ILE A N 1
ATOM 1432 C CA . ILE A 1 177 ? -47.044 8.427 58.304 1.00 75.94 177 ILE A CA 1
ATOM 1433 C C . ILE A 1 177 ? -48.463 8.983 58.171 1.00 75.94 177 ILE A C 1
ATOM 1435 O O . ILE A 1 177 ? -49.122 9.203 59.184 1.00 75.94 177 ILE A O 1
ATOM 1439 N N . ASN A 1 178 ? -48.936 9.198 56.944 1.00 67.38 178 ASN A N 1
ATOM 1440 C CA . ASN A 1 178 ? -50.290 9.687 56.705 1.00 67.38 178 ASN A CA 1
ATOM 1441 C C . ASN A 1 178 ? -51.349 8.651 57.105 1.00 67.38 178 ASN A C 1
ATOM 1443 O O . ASN A 1 178 ? -52.311 9.028 57.761 1.00 67.38 178 ASN A O 1
ATOM 1447 N N . GLU A 1 179 ? -51.143 7.363 56.813 1.00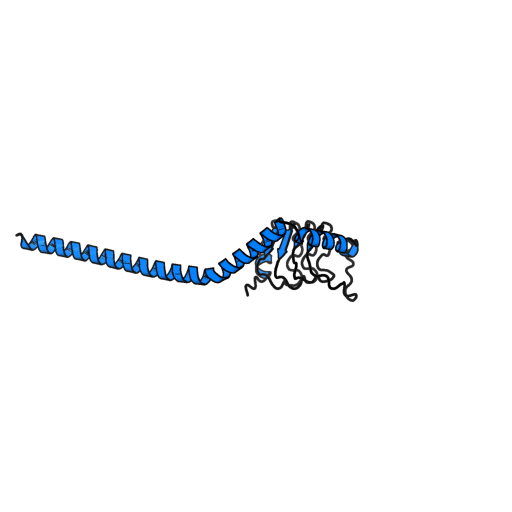 74.81 179 GLU A N 1
ATOM 1448 C CA . GLU A 1 179 ? -52.019 6.275 57.292 1.00 74.81 179 GLU A CA 1
ATOM 1449 C C . GLU A 1 179 ? -52.114 6.249 58.831 1.00 74.81 179 GLU A C 1
ATOM 1451 O O . GLU A 1 179 ? -53.200 6.117 59.386 1.00 74.81 179 GLU A O 1
ATOM 1456 N N . MET A 1 180 ? -50.999 6.471 59.541 1.00 69.06 180 MET A N 1
ATOM 1457 C CA . MET A 1 180 ? -50.977 6.526 61.014 1.00 69.06 180 MET A CA 1
ATOM 1458 C C . MET A 1 180 ? -51.673 7.760 61.618 1.00 69.06 180 MET A C 1
ATOM 1460 O O . MET A 1 180 ? -51.906 7.778 62.820 1.00 69.06 180 MET A O 1
ATOM 1464 N N . ARG A 1 181 ? -51.967 8.802 60.829 1.00 60.59 181 ARG A N 1
ATOM 1465 C CA . ARG A 1 181 ? -52.672 10.018 61.286 1.00 60.59 181 ARG A CA 1
ATOM 1466 C C . ARG A 1 181 ? -54.190 9.967 61.084 1.00 60.59 181 ARG A C 1
ATOM 1468 O O . ARG A 1 181 ? -54.873 10.868 61.559 1.00 60.59 181 ARG A O 1
ATOM 1475 N N . VAL A 1 182 ? -54.696 8.984 60.338 1.00 57.41 182 VAL A N 1
ATOM 1476 C CA . VAL A 1 182 ? -56.127 8.831 60.004 1.00 57.41 182 VAL A CA 1
ATOM 1477 C C . VAL A 1 182 ? -56.835 7.843 60.957 1.00 57.41 182 VAL A C 1
ATOM 1479 O O . VAL A 1 182 ? -58.049 7.674 60.873 1.00 57.41 182 VAL A O 1
ATOM 1482 N N . VAL A 1 183 ? -56.095 7.243 61.898 1.00 49.22 183 VAL A N 1
ATOM 1483 C CA . VAL A 1 183 ? -56.584 6.394 63.005 1.00 49.22 183 VAL A CA 1
ATOM 1484 C C . VAL A 1 183 ? -56.542 7.182 64.308 1.00 49.22 183 VAL A C 1
ATOM 1486 O O . VAL A 1 183 ? -57.509 7.064 65.090 1.00 49.22 183 VAL A O 1
#

pLDDT: mean 80.65, std 14.01, range [28.31, 96.88]